Protein AF-A0A817MZL5-F1 (afdb_monomer_lite)

Secondary structure (DSSP, 8-state):
-HHHHSTTSGGGG--TT-EEEE-S---HHHHHHHHHHHHHTT-EEEE---

Radius of gyration: 10.32 Å; chains: 1; bounding box: 23×20×26 Å

Sequence (50 aa):
MEITQGENGLLAGVRKDSIHVSVTTISPMAATQLAKLHQEKGAHYISGPV

Structure (mmCIF, N/CA/C/O backbone):
data_AF-A0A817MZL5-F1
#
_entry.id   AF-A0A817MZL5-F1
#
loop_
_atom_site.group_PDB
_atom_site.id
_atom_site.type_symbol
_atom_site.label_atom_id
_atom_site.label_alt_id
_atom_site.label_comp_id
_atom_site.label_asym_id
_atom_site.label_entity_id
_atom_site.label_seq_id
_atom_site.pdbx_PDB_ins_code
_atom_site.Cartn_x
_atom_site.Cartn_y
_atom_site.Cartn_z
_atom_site.occupancy
_atom_site.B_iso_or_equiv
_atom_site.auth_seq_id
_atom_site.auth_comp_id
_atom_site.auth_asym_id
_atom_site.auth_atom_id
_atom_site.pdbx_PDB_model_num
ATOM 1 N N . MET A 1 1 ? 9.477 8.607 3.152 1.00 76.38 1 MET A N 1
ATO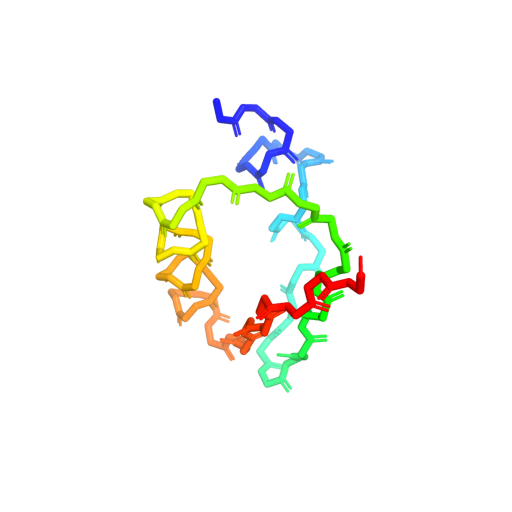M 2 C CA . MET A 1 1 ? 8.060 8.170 3.165 1.00 76.38 1 MET A CA 1
ATOM 3 C C . MET A 1 1 ? 7.070 9.325 3.353 1.00 76.38 1 MET A C 1
ATOM 5 O O . MET A 1 1 ? 5.880 9.051 3.426 1.00 76.38 1 MET A O 1
ATOM 9 N N . GLU A 1 2 ? 7.518 10.589 3.367 1.00 93.19 2 GLU A N 1
ATOM 10 C CA . GLU A 1 2 ? 6.663 11.762 3.629 1.00 93.19 2 GLU A CA 1
ATOM 11 C C . GLU A 1 2 ? 5.448 11.867 2.692 1.00 93.19 2 GLU A C 1
ATOM 13 O O . GLU A 1 2 ? 4.318 11.948 3.148 1.00 93.19 2 GLU A O 1
ATOM 18 N N . ILE A 1 3 ? 5.647 11.724 1.378 1.00 92.25 3 ILE A N 1
ATOM 19 C CA . ILE A 1 3 ? 4.562 11.821 0.381 1.00 92.25 3 ILE A CA 1
ATOM 20 C C . ILE A 1 3 ? 3.483 10.734 0.552 1.00 92.25 3 ILE A C 1
ATOM 22 O O . ILE A 1 3 ? 2.343 10.900 0.126 1.00 92.25 3 ILE A O 1
ATOM 26 N N . THR A 1 4 ? 3.816 9.605 1.180 1.00 94.56 4 THR A N 1
ATOM 27 C CA . THR A 1 4 ? 2.878 8.491 1.371 1.00 94.56 4 THR A CA 1
ATOM 28 C C . THR A 1 4 ? 2.210 8.534 2.740 1.00 94.56 4 THR A C 1
ATOM 30 O O . THR A 1 4 ? 0.994 8.401 2.823 1.00 94.56 4 THR A O 1
ATOM 33 N N . GLN A 1 5 ? 3.001 8.677 3.804 1.00 95.75 5 GLN A N 1
ATOM 34 C CA . GLN A 1 5 ? 2.563 8.505 5.195 1.00 95.75 5 GLN A CA 1
ATOM 35 C C . GLN A 1 5 ? 2.497 9.815 5.989 1.00 95.75 5 GLN A C 1
ATOM 37 O O . GLN A 1 5 ? 2.047 9.787 7.131 1.00 95.75 5 GLN A O 1
ATOM 42 N N . GLY A 1 6 ? 2.972 10.929 5.425 1.00 96.81 6 GLY A N 1
ATOM 43 C CA . GLY A 1 6 ? 2.923 12.236 6.072 1.00 96.81 6 GLY A CA 1
ATOM 44 C C . GLY A 1 6 ? 1.491 12.696 6.329 1.00 96.81 6 GLY A C 1
ATOM 45 O O . GLY A 1 6 ? 0.533 12.136 5.791 1.00 96.81 6 GLY A O 1
ATOM 46 N N . GLU A 1 7 ? 1.349 13.748 7.132 1.00 96.31 7 GLU A N 1
ATOM 47 C CA . GLU A 1 7 ? 0.052 14.300 7.551 1.00 96.31 7 GLU A CA 1
ATOM 48 C C . GLU A 1 7 ? -0.865 14.631 6.363 1.00 96.31 7 GLU A C 1
ATOM 50 O O . GLU A 1 7 ? -2.062 14.367 6.408 1.00 96.31 7 GLU A O 1
ATOM 55 N N . ASN A 1 8 ? -0.277 15.121 5.268 1.00 95.69 8 ASN A N 1
ATOM 56 C CA . ASN A 1 8 ? -0.962 15.418 4.007 1.00 95.69 8 ASN A CA 1
ATOM 57 C C . ASN A 1 8 ? -0.576 14.440 2.880 1.00 95.69 8 ASN A C 1
ATOM 59 O O . ASN A 1 8 ? -0.703 14.753 1.697 1.00 95.69 8 ASN A O 1
ATOM 63 N N . GLY A 1 9 ? -0.034 13.275 3.239 1.00 95.25 9 GLY A N 1
ATOM 64 C CA . GLY A 1 9 ? 0.394 12.246 2.302 1.00 95.25 9 GLY A CA 1
ATOM 65 C C . GLY A 1 9 ? -0.772 11.421 1.759 1.00 95.25 9 GLY A C 1
ATOM 66 O O . GLY A 1 9 ? -1.911 11.519 2.212 1.00 95.25 9 GLY A O 1
ATOM 67 N N . LEU A 1 10 ? -0.471 10.544 0.805 1.00 94.56 10 LEU A N 1
ATOM 68 C CA . LEU A 1 10 ? -1.452 9.683 0.138 1.00 94.56 10 LEU A CA 1
ATOM 69 C C . LEU A 1 10 ? -2.402 8.960 1.113 1.00 94.56 10 LEU A C 1
ATOM 71 O O . LEU A 1 10 ? -3.612 8.935 0.894 1.00 94.56 10 LEU A O 1
ATOM 75 N N . LEU A 1 11 ? -1.871 8.375 2.190 1.00 96.69 11 LEU A N 1
ATOM 76 C CA . LEU A 1 11 ? -2.663 7.584 3.136 1.00 96.69 11 LEU A CA 1
ATOM 77 C C . LEU A 1 11 ? -3.566 8.426 4.044 1.00 96.69 11 LEU A C 1
ATOM 79 O O . LEU A 1 11 ? -4.448 7.856 4.688 1.00 96.69 11 LEU A O 1
ATOM 83 N N . ALA A 1 12 ? -3.379 9.747 4.106 1.00 96.69 12 ALA A N 1
ATOM 84 C CA . ALA A 1 12 ? -4.229 10.633 4.899 1.00 96.69 12 ALA A CA 1
ATOM 85 C C . ALA A 1 12 ? -5.676 10.659 4.373 1.00 96.69 12 ALA A C 1
ATOM 87 O O . ALA A 1 12 ? -6.618 10.796 5.150 1.00 96.69 12 ALA A O 1
ATOM 88 N N . GLY A 1 13 ? -5.861 10.467 3.062 1.00 94.62 13 GLY A N 1
ATOM 89 C CA . GLY A 1 13 ? -7.175 10.422 2.412 1.00 94.62 13 GLY A CA 1
ATOM 90 C C . GLY A 1 13 ? -7.762 9.019 2.216 1.00 94.62 13 GLY A C 1
ATOM 91 O O . GLY A 1 13 ? -8.883 8.900 1.716 1.00 94.62 13 GLY A O 1
ATOM 92 N N . VAL A 1 14 ? -7.033 7.954 2.570 1.00 96.56 14 VAL A N 1
ATOM 93 C CA . VAL A 1 14 ? -7.466 6.568 2.331 1.00 96.56 14 VAL A CA 1
ATOM 94 C C . VAL A 1 14 ? -8.573 6.177 3.307 1.00 96.56 14 VAL A C 1
ATOM 96 O O . VAL A 1 14 ? -8.447 6.338 4.520 1.00 96.56 14 VAL A O 1
ATOM 99 N N . ARG A 1 15 ? -9.664 5.628 2.764 1.00 96.88 15 ARG A N 1
ATOM 100 C CA . ARG A 1 15 ? -10.827 5.162 3.531 1.00 96.88 15 ARG A CA 1
ATOM 101 C C . ARG A 1 15 ? -10.900 3.639 3.519 1.00 96.88 15 ARG A C 1
ATOM 103 O O . ARG A 1 15 ? -10.439 3.006 2.567 1.00 96.88 15 ARG A O 1
ATOM 110 N N . LYS A 1 16 ? -11.523 3.061 4.546 1.00 97.81 16 LYS A N 1
ATOM 111 C CA . LYS A 1 16 ? -11.844 1.631 4.574 1.00 97.81 16 LYS A CA 1
ATOM 112 C C . LYS A 1 16 ? -12.623 1.236 3.308 1.00 97.81 16 LYS A C 1
ATOM 114 O O . LYS A 1 16 ? -13.458 2.008 2.842 1.00 97.81 16 LYS A O 1
ATOM 119 N N . ASP A 1 17 ? -12.298 0.071 2.758 1.00 98.12 17 ASP A N 1
ATOM 120 C CA . ASP A 1 17 ? -12.864 -0.532 1.545 1.00 98.12 17 ASP A CA 1
ATOM 121 C C . ASP A 1 17 ? -12.642 0.285 0.248 1.00 98.12 17 ASP A C 1
ATOM 123 O O . ASP A 1 17 ? -13.175 -0.054 -0.807 1.00 98.12 17 ASP A O 1
ATOM 127 N N . SER A 1 18 ? -11.820 1.345 0.280 1.00 98.25 18 SER A N 1
ATOM 128 C CA . SER A 1 18 ? -11.422 2.079 -0.933 1.00 98.25 18 SER A CA 1
ATOM 129 C C . SER A 1 18 ? -10.379 1.317 -1.758 1.00 98.25 18 SER A C 1
ATOM 131 O O . SER A 1 18 ? -9.642 0.482 -1.234 1.00 98.25 18 SER A O 1
ATOM 133 N N . ILE A 1 19 ? -10.299 1.618 -3.059 1.00 98.00 19 ILE A N 1
ATOM 134 C CA . ILE A 1 19 ? -9.321 1.028 -3.984 1.00 98.00 19 ILE A CA 1
ATOM 135 C C . ILE A 1 19 ? -8.443 2.146 -4.550 1.00 98.00 19 ILE A C 1
ATOM 137 O O . ILE A 1 19 ? -8.948 3.079 -5.173 1.00 98.00 19 ILE A O 1
ATOM 141 N N . HIS A 1 20 ? -7.127 2.030 -4.381 1.00 97.19 20 HIS A N 1
ATOM 142 C CA . HIS A 1 20 ? -6.146 2.870 -5.061 1.00 97.19 20 HIS A CA 1
ATOM 143 C C . HIS A 1 20 ? -5.491 2.089 -6.207 1.00 97.19 20 HIS A C 1
ATOM 145 O O . HIS A 1 20 ? -4.777 1.113 -5.980 1.00 97.19 20 HIS A O 1
ATOM 151 N N . VAL A 1 21 ? -5.716 2.541 -7.441 1.00 96.88 21 VAL A N 1
ATOM 152 C CA . VAL A 1 21 ? -5.073 2.004 -8.647 1.00 96.88 21 VAL A CA 1
ATOM 153 C C . VAL A 1 21 ? -3.913 2.911 -9.053 1.00 96.88 21 VAL A C 1
ATOM 155 O O . VAL A 1 21 ? -4.121 4.066 -9.414 1.00 96.88 21 VAL A O 1
ATOM 158 N N . SER A 1 22 ? -2.693 2.386 -8.995 1.00 95.25 22 SER A N 1
ATOM 159 C CA . SER A 1 22 ? -1.472 3.084 -9.391 1.00 95.25 22 SER A CA 1
ATOM 160 C C . SER A 1 22 ? -1.026 2.635 -10.777 1.00 95.25 22 SER A C 1
ATOM 162 O O . SER A 1 22 ? -0.666 1.474 -10.972 1.00 95.25 22 SER A O 1
ATOM 164 N N . VAL A 1 23 ? -0.964 3.592 -11.700 1.00 96.12 23 VAL A N 1
ATOM 165 C CA . VAL A 1 23 ? -0.440 3.417 -13.068 1.00 96.12 23 VAL A CA 1
ATOM 166 C C . VAL A 1 23 ? 1.016 3.876 -13.214 1.00 96.12 23 VAL A C 1
ATOM 168 O O . VAL A 1 23 ? 1.575 3.869 -14.304 1.00 96.12 23 VAL A O 1
ATOM 171 N N . THR A 1 24 ? 1.648 4.284 -12.113 1.00 94.00 24 THR A N 1
ATOM 172 C CA . THR A 1 24 ? 3.049 4.715 -12.096 1.00 94.00 24 THR A CA 1
ATOM 173 C C . THR A 1 24 ? 3.992 3.516 -12.099 1.00 94.00 24 THR A C 1
ATOM 175 O O . THR A 1 24 ? 3.831 2.594 -11.296 1.00 94.00 24 THR A O 1
ATOM 178 N N . THR A 1 25 ? 5.036 3.571 -12.928 1.00 96.06 25 THR A N 1
ATOM 179 C CA . THR A 1 25 ? 6.153 2.621 -12.878 1.00 96.06 25 THR A CA 1
ATOM 180 C C . THR A 1 25 ? 6.961 2.827 -11.601 1.00 96.06 25 THR A C 1
ATOM 182 O O . THR A 1 25 ? 7.625 3.846 -11.418 1.00 96.06 25 THR A O 1
ATOM 185 N N . ILE A 1 26 ? 6.911 1.842 -10.710 1.00 94.19 26 ILE A N 1
ATOM 186 C CA . ILE A 1 26 ? 7.646 1.808 -9.444 1.00 94.19 26 ILE A CA 1
ATOM 187 C C . ILE A 1 26 ? 8.358 0.464 -9.299 1.00 94.19 26 ILE A C 1
ATOM 189 O O . ILE A 1 26 ? 8.071 -0.489 -10.022 1.00 94.19 26 ILE A O 1
ATOM 193 N N . SER A 1 27 ? 9.290 0.365 -8.352 1.00 96.69 27 SER A N 1
ATOM 194 C CA . SER A 1 27 ? 9.936 -0.918 -8.076 1.00 96.69 27 SER A CA 1
ATOM 195 C C . SER A 1 27 ? 8.941 -1.928 -7.476 1.00 96.69 27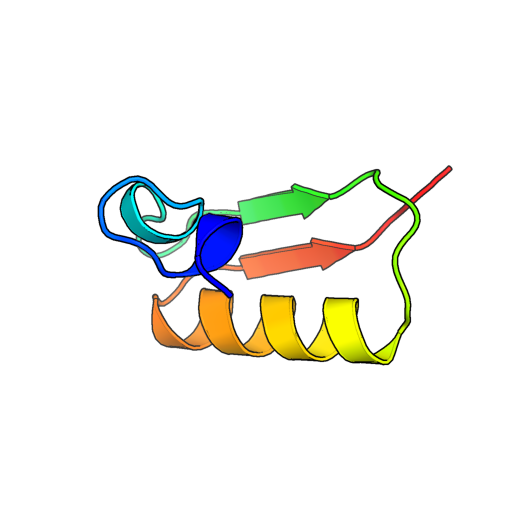 SER A C 1
ATOM 197 O O . SER A 1 27 ? 8.019 -1.530 -6.754 1.00 96.69 27 SER A O 1
ATOM 199 N N . PRO A 1 28 ? 9.155 -3.243 -7.673 1.00 96.31 28 PRO A N 1
ATOM 200 C CA . PRO A 1 28 ? 8.322 -4.273 -7.048 1.00 96.31 28 PRO 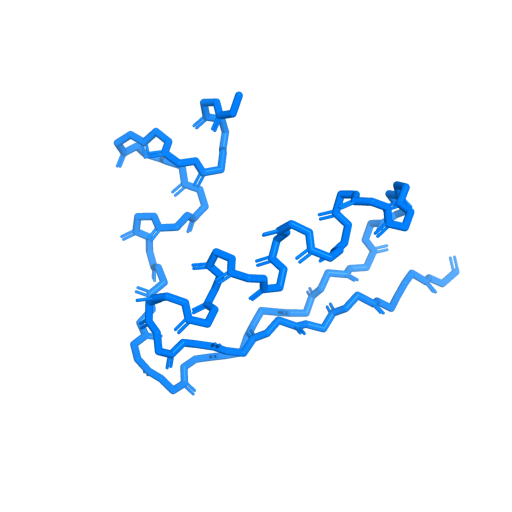A CA 1
ATOM 201 C C . PRO A 1 28 ? 8.270 -4.160 -5.519 1.00 96.31 28 PRO A C 1
ATOM 203 O O . PRO A 1 28 ? 7.224 -4.350 -4.905 1.00 96.31 28 PRO A O 1
ATOM 206 N N . MET A 1 29 ? 9.391 -3.790 -4.891 1.00 97.44 29 MET A N 1
ATOM 207 C CA . MET A 1 29 ? 9.463 -3.604 -3.441 1.00 97.44 29 MET A CA 1
ATOM 208 C C . MET A 1 29 ? 8.579 -2.440 -2.969 1.00 97.44 29 MET A C 1
ATOM 210 O O . MET A 1 29 ? 7.879 -2.572 -1.966 1.00 97.44 29 MET A O 1
ATOM 214 N N . ALA A 1 30 ? 8.559 -1.329 -3.715 1.00 95.88 30 ALA A N 1
ATOM 215 C CA . ALA A 1 30 ? 7.687 -0.198 -3.415 1.00 95.88 30 ALA A CA 1
ATOM 216 C C . ALA A 1 30 ? 6.205 -0.568 -3.580 1.00 95.88 30 ALA A C 1
ATOM 218 O O . ALA A 1 30 ? 5.400 -0.221 -2.717 1.00 95.88 30 ALA A O 1
ATOM 219 N N . ALA A 1 31 ? 5.848 -1.320 -4.628 1.00 97.38 31 ALA A N 1
ATOM 220 C CA . ALA A 1 31 ? 4.481 -1.803 -4.831 1.00 97.38 31 ALA A CA 1
ATOM 221 C C . ALA A 1 31 ? 4.001 -2.673 -3.655 1.00 97.38 31 ALA A C 1
ATOM 223 O O . ALA A 1 31 ? 2.921 -2.435 -3.114 1.00 97.38 31 ALA A O 1
ATOM 224 N N . THR A 1 32 ? 4.830 -3.614 -3.192 1.00 97.81 32 THR A N 1
ATOM 225 C CA . THR A 1 32 ? 4.536 -4.454 -2.018 1.00 97.81 32 THR A CA 1
ATOM 226 C C . THR A 1 32 ? 4.364 -3.625 -0.747 1.00 97.81 32 THR A C 1
ATOM 228 O O . THR A 1 32 ? 3.436 -3.853 0.031 1.00 97.81 32 THR A O 1
ATOM 231 N N . GLN A 1 33 ? 5.233 -2.637 -0.528 1.00 97.31 33 GLN A N 1
ATOM 232 C CA . GLN A 1 33 ? 5.145 -1.775 0.647 1.00 97.31 33 GLN A CA 1
ATOM 233 C C . GLN A 1 33 ? 3.877 -0.915 0.63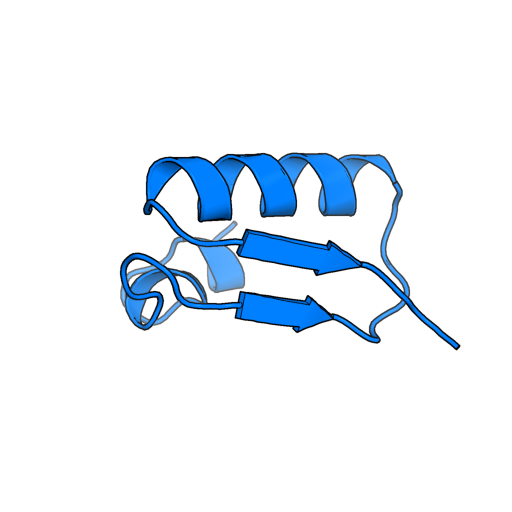0 1.00 97.31 33 GLN A C 1
ATOM 235 O O . GLN A 1 33 ? 3.201 -0.805 1.652 1.00 97.31 33 GLN A O 1
ATOM 240 N N . LEU A 1 34 ? 3.521 -0.342 -0.522 1.00 97.25 34 LEU A N 1
ATOM 241 C CA . LEU A 1 34 ? 2.278 0.409 -0.682 1.00 97.25 34 LEU A CA 1
ATOM 242 C C . LEU A 1 34 ? 1.060 -0.487 -0.463 1.00 97.25 34 LEU A C 1
ATOM 244 O O . LEU A 1 34 ? 0.145 -0.071 0.242 1.00 97.25 34 LEU A O 1
ATOM 248 N N . ALA A 1 35 ? 1.069 -1.718 -0.980 1.00 98.06 35 ALA A N 1
ATOM 249 C CA . ALA A 1 35 ? -0.011 -2.672 -0.751 1.00 98.06 35 ALA A CA 1
ATOM 250 C C . ALA A 1 35 ? -0.236 -2.943 0.741 1.00 98.06 35 ALA A C 1
ATOM 252 O O . ALA A 1 35 ? -1.365 -2.831 1.220 1.00 98.06 35 ALA A O 1
ATOM 253 N N . LYS A 1 36 ? 0.842 -3.203 1.492 1.00 98.25 36 LYS A N 1
ATOM 254 C CA . LYS A 1 36 ? 0.780 -3.405 2.945 1.00 98.25 36 LYS A CA 1
ATOM 255 C C . LYS A 1 36 ? 0.206 -2.183 3.669 1.00 98.25 36 LYS A C 1
ATOM 257 O O . LYS A 1 36 ? 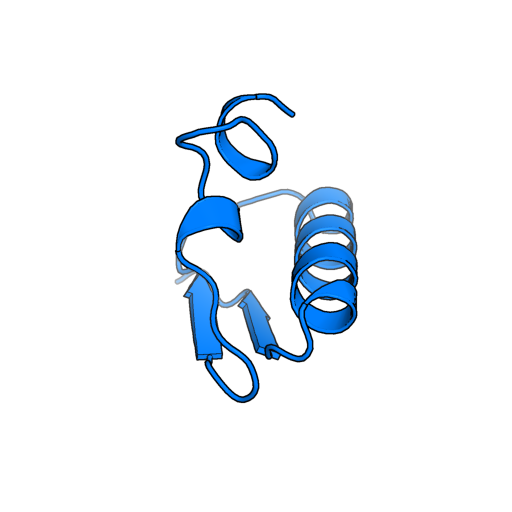-0.700 -2.321 4.482 1.00 98.25 36 LYS A O 1
ATOM 262 N N . LEU A 1 37 ? 0.690 -0.988 3.338 1.00 97.88 37 LEU A N 1
ATOM 263 C CA . LEU A 1 37 ? 0.238 0.251 3.974 1.00 97.88 37 LEU A CA 1
ATOM 264 C C . LEU A 1 37 ? -1.247 0.559 3.706 1.00 97.88 37 LEU A C 1
ATOM 266 O O . LEU A 1 37 ? -1.938 1.065 4.587 1.00 97.88 37 LEU A O 1
ATOM 270 N N . HIS A 1 38 ? -1.762 0.247 2.510 1.00 98.06 38 HIS A N 1
ATOM 271 C CA . HIS A 1 38 ? -3.197 0.383 2.225 1.00 98.06 38 HIS A CA 1
ATOM 272 C C . HIS A 1 38 ? -4.013 -0.670 2.982 1.00 98.06 38 HIS A C 1
ATOM 274 O O . HIS A 1 38 ? -5.053 -0.335 3.550 1.00 98.06 38 HIS A O 1
ATOM 280 N N . GLN A 1 39 ? -3.518 -1.908 3.069 1.00 98.19 39 GLN A N 1
ATOM 281 C CA . GLN A 1 39 ? -4.165 -2.975 3.833 1.00 98.19 39 GLN A CA 1
ATOM 282 C C . GLN A 1 39 ? -4.286 -2.625 5.324 1.00 98.19 39 GLN A C 1
ATOM 284 O O . GLN A 1 39 ? -5.336 -2.855 5.918 1.00 98.19 39 GLN A O 1
ATOM 289 N N . GLU A 1 40 ? -3.262 -2.008 5.922 1.00 97.69 40 GLU A N 1
ATOM 290 C CA . GLU A 1 40 ? -3.291 -1.525 7.314 1.00 97.69 40 GLU A CA 1
ATOM 291 C C . GLU A 1 40 ? -4.380 -0.459 7.555 1.00 97.69 40 GLU A C 1
ATOM 293 O O . GLU A 1 40 ? -4.884 -0.327 8.669 1.00 97.69 40 GLU A O 1
ATOM 298 N N . LYS A 1 41 ? -4.801 0.268 6.510 1.00 97.25 41 LYS A N 1
ATOM 299 C CA . LYS A 1 41 ? -5.937 1.210 6.533 1.00 97.25 41 LYS A CA 1
ATOM 300 C C . LYS A 1 41 ? -7.281 0.558 6.174 1.00 97.25 41 LYS A C 1
ATOM 302 O O . LYS A 1 41 ? -8.300 1.245 6.123 1.00 97.25 41 LYS A O 1
ATOM 307 N N . GLY A 1 42 ? -7.300 -0.752 5.927 1.00 98.06 42 GLY A N 1
ATOM 308 C CA . GLY A 1 42 ? -8.475 -1.486 5.460 1.00 98.06 42 GLY A CA 1
ATOM 309 C C . GLY A 1 42 ? -8.855 -1.166 4.015 1.00 98.06 42 GLY A C 1
ATOM 310 O O . GLY A 1 42 ? -10.024 -1.282 3.669 1.00 98.06 42 GLY A O 1
ATOM 311 N N . ALA A 1 43 ? -7.904 -0.716 3.198 1.00 98.38 43 ALA A N 1
ATOM 312 C CA . ALA A 1 43 ? -8.091 -0.399 1.787 1.00 98.38 43 ALA A CA 1
ATOM 313 C C . ALA A 1 43 ? -7.359 -1.402 0.882 1.00 98.38 43 ALA A C 1
ATOM 315 O O . ALA A 1 43 ? -6.522 -2.190 1.327 1.00 98.38 43 ALA A O 1
ATOM 316 N N . HIS A 1 44 ? -7.644 -1.330 -0.414 1.00 98.12 44 HIS A N 1
ATOM 317 C CA . HIS A 1 44 ? -7.015 -2.132 -1.455 1.00 98.12 44 HIS A CA 1
ATOM 318 C C . HIS A 1 44 ? -6.080 -1.270 -2.309 1.00 98.12 44 HIS A C 1
ATOM 320 O O . HIS A 1 44 ? -6.367 -0.108 -2.599 1.00 98.12 44 HIS A O 1
ATOM 326 N N . TYR A 1 45 ? -4.972 -1.855 -2.753 1.00 97.94 45 TYR A N 1
ATOM 327 C CA . TYR A 1 45 ? -4.016 -1.210 -3.649 1.00 97.94 45 TYR A CA 1
ATOM 328 C C . TYR A 1 45 ? -3.706 -2.128 -4.825 1.00 97.94 45 TYR A C 1
ATOM 330 O O . TYR A 1 45 ? -3.442 -3.316 -4.635 1.00 97.94 45 TYR A O 1
ATOM 338 N N . ILE A 1 46 ? -3.722 -1.567 -6.030 1.00 97.56 46 ILE A N 1
ATOM 339 C CA . ILE A 1 46 ? -3.414 -2.263 -7.277 1.00 97.56 46 ILE A CA 1
ATOM 340 C C . ILE A 1 46 ? -2.278 -1.506 -7.961 1.00 97.56 46 ILE A C 1
ATOM 342 O O . ILE A 1 46 ? -2.407 -0.317 -8.245 1.00 97.56 46 ILE A O 1
ATOM 346 N N . SER A 1 47 ? -1.174 -2.196 -8.241 1.00 97.19 47 SER A N 1
ATOM 347 C CA . SER A 1 47 ? -0.093 -1.676 -9.082 1.00 97.19 47 SER A CA 1
ATOM 348 C C . SER A 1 47 ? -0.214 -2.293 -10.472 1.00 97.19 47 SER A C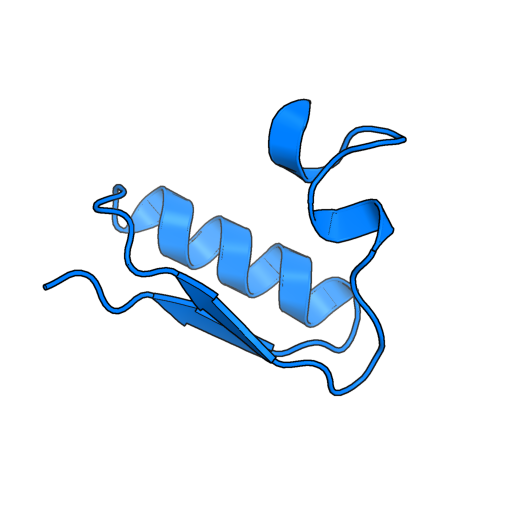 1
ATOM 350 O O . SER A 1 47 ? -0.130 -3.512 -10.612 1.00 97.19 47 SER A O 1
ATOM 352 N N . GLY A 1 48 ? -0.452 -1.455 -11.480 1.00 94.69 48 GLY A N 1
ATOM 353 C CA . GLY A 1 48 ? -0.623 -1.866 -12.873 1.00 94.69 48 GLY A CA 1
ATOM 354 C C . GLY A 1 48 ? -0.179 -0.763 -13.835 1.00 94.69 48 GLY A C 1
ATOM 355 O O . GLY A 1 48 ? -1.043 -0.093 -14.399 1.00 94.69 48 GLY A O 1
ATOM 356 N N . PRO A 1 49 ? 1.138 -0.516 -13.979 1.00 86.25 49 PRO A N 1
ATOM 357 C CA . PRO A 1 49 ? 1.660 0.417 -14.977 1.00 86.25 49 PRO A CA 1
ATOM 358 C C . PRO A 1 49 ? 1.429 -0.109 -16.405 1.00 86.25 49 PRO A C 1
ATOM 360 O O . PRO A 1 49 ? 1.365 -1.324 -16.608 1.00 86.25 49 PRO A O 1
ATOM 363 N N . VAL A 1 50 ? 1.305 0.810 -17.371 1.00 77.50 50 VAL A N 1
ATOM 364 C CA . VAL A 1 50 ? 1.158 0.522 -18.814 1.00 77.50 50 VAL A CA 1
ATOM 365 C C . VAL A 1 50 ? 2.464 0.689 -19.576 1.00 77.50 50 VAL A C 1
ATOM 367 O O . VAL A 1 50 ? 3.287 1.534 -19.154 1.00 77.50 50 VAL A O 1
#

pLDDT: mean 95.62, std 4.32, range [76.38, 98.38]

Foldseek 3Di:
DCQDPNCPHPCVPQAAAEEAEDQDDDDPVVQVVSQVSSVVRNYGYHYDHD